Protein AF-A0A923C0T4-F1 (afdb_monomer)

Foldseek 3Di:
DCPVVVVVCCVVVVVVVVVVVVVVVPPPDPPDQDPVNVVVVLVCCCVPPCVQCNNVSNWDPPQVDADPVRHGGGHD

Nearest PDB structures (foldseek):
  4y9a-assembly2_C  TM=5.043E-01  e=7.381E+00  Streptomyces coelicolor A3(2)

pLDDT: mean 84.02, std 13.84, range [57.53, 98.06]

Structure (mmCIF, N/CA/C/O backbone):
data_AF-A0A923C0T4-F1
#
_entry.id   AF-A0A923C0T4-F1
#
loop_
_atom_site.group_PDB
_atom_site.id
_atom_site.type_symbol
_atom_site.label_atom_id
_atom_site.label_alt_id
_atom_site.label_comp_id
_atom_site.label_asym_id
_atom_site.label_entity_id
_atom_site.label_seq_id
_atom_site.pdbx_PDB_ins_code
_atom_site.Cartn_x
_atom_site.Cartn_y
_atom_site.Cartn_z
_atom_site.occupancy
_atom_site.B_iso_or_equiv
_atom_site.auth_seq_id
_atom_site.auth_comp_id
_atom_site.auth_asym_id
_atom_site.auth_atom_id
_atom_site.pdbx_PDB_model_num
ATOM 1 N N . MET A 1 1 ? 54.516 5.478 19.629 1.00 57.94 1 MET A N 1
ATOM 2 C CA . MET A 1 1 ? 54.166 6.259 18.425 1.00 57.94 1 MET A CA 1
ATOM 3 C C . MET A 1 1 ? 53.188 5.536 17.477 1.00 57.94 1 MET A C 1
ATOM 5 O O . MET A 1 1 ? 53.079 5.941 16.336 1.00 57.94 1 MET A O 1
ATOM 9 N N . ASN A 1 2 ? 52.416 4.526 17.931 1.00 57.53 2 ASN A N 1
ATOM 10 C CA . ASN A 1 2 ? 51.532 3.739 17.038 1.00 57.53 2 ASN A CA 1
ATOM 11 C C . ASN A 1 2 ? 50.034 3.821 17.388 1.00 57.53 2 ASN A C 1
ATOM 13 O O . ASN A 1 2 ? 49.194 3.490 16.562 1.00 57.53 2 ASN A O 1
ATOM 17 N N . ARG A 1 3 ? 49.665 4.294 18.588 1.00 62.81 3 ARG A N 1
ATOM 18 C CA . ARG A 1 3 ? 48.254 4.354 19.027 1.00 62.81 3 ARG A CA 1
ATOM 19 C C . ARG A 1 3 ? 47.465 5.470 18.330 1.00 62.81 3 ARG A C 1
ATOM 21 O O . ARG A 1 3 ? 46.292 5.287 18.034 1.00 62.81 3 ARG A O 1
ATOM 28 N N . ALA A 1 4 ? 48.127 6.586 18.014 1.00 59.09 4 ALA A N 1
ATOM 29 C CA . ALA A 1 4 ? 47.518 7.708 17.296 1.00 59.09 4 ALA A CA 1
ATOM 30 C C . ALA A 1 4 ? 47.225 7.378 15.818 1.00 59.09 4 ALA A C 1
ATOM 32 O O . ALA A 1 4 ? 46.191 7.776 15.293 1.00 59.09 4 ALA A O 1
ATOM 33 N N . ILE A 1 5 ? 48.087 6.587 15.169 1.00 60.50 5 ILE A N 1
ATOM 34 C CA . ILE A 1 5 ? 47.929 6.184 13.760 1.00 60.50 5 ILE A CA 1
ATOM 35 C C . ILE A 1 5 ? 46.805 5.141 13.609 1.00 60.50 5 ILE A C 1
ATOM 37 O O . ILE A 1 5 ? 45.997 5.217 12.683 1.00 60.50 5 ILE A O 1
ATOM 41 N N . ILE A 1 6 ? 46.691 4.208 14.561 1.00 58.72 6 ILE A N 1
ATOM 42 C CA . ILE A 1 6 ? 45.597 3.221 14.600 1.00 58.72 6 ILE A CA 1
ATOM 43 C C . ILE A 1 6 ? 44.243 3.911 14.859 1.00 58.72 6 ILE A C 1
ATOM 45 O O . ILE A 1 6 ? 43.253 3.591 14.208 1.00 58.72 6 ILE A O 1
ATOM 49 N N . GLY A 1 7 ? 44.198 4.914 15.744 1.00 58.34 7 GLY A N 1
ATOM 50 C CA . GLY A 1 7 ? 42.979 5.699 15.984 1.00 58.34 7 GLY A CA 1
ATOM 51 C C . GLY A 1 7 ? 42.526 6.510 14.763 1.00 58.34 7 GLY A C 1
ATOM 52 O O . GLY A 1 7 ? 41.339 6.536 14.444 1.00 58.34 7 GLY A O 1
ATOM 53 N N . ALA A 1 8 ? 43.467 7.121 14.036 1.00 60.94 8 ALA A N 1
ATOM 54 C CA . ALA A 1 8 ? 43.165 7.916 12.845 1.00 60.94 8 ALA A CA 1
ATOM 55 C C . ALA A 1 8 ? 42.651 7.065 11.665 1.00 60.94 8 ALA A C 1
ATOM 57 O O . ALA A 1 8 ? 41.748 7.484 10.943 1.00 60.94 8 ALA A O 1
ATOM 58 N N . THR A 1 9 ? 43.173 5.848 11.489 1.00 61.66 9 THR A N 1
ATOM 59 C CA . THR A 1 9 ? 42.742 4.929 10.417 1.00 61.66 9 THR A CA 1
ATOM 60 C C . THR A 1 9 ? 41.355 4.331 10.668 1.00 61.66 9 THR A C 1
ATOM 62 O O . THR A 1 9 ? 40.574 4.209 9.725 1.00 61.66 9 THR A O 1
ATOM 65 N N . MET A 1 10 ? 40.994 4.041 11.924 1.00 66.62 10 MET A N 1
ATOM 66 C CA . MET A 1 10 ? 39.641 3.585 12.283 1.00 66.62 10 MET A CA 1
ATOM 67 C C . MET A 1 10 ? 38.569 4.663 12.063 1.00 66.62 10 MET A C 1
ATOM 69 O O . MET A 1 10 ? 37.479 4.348 11.593 1.00 66.62 10 MET A O 1
ATOM 73 N N . LEU A 1 11 ? 38.875 5.935 12.342 1.00 64.94 11 LEU A N 1
ATOM 74 C CA . LEU A 1 11 ? 37.945 7.051 12.115 1.00 64.94 11 LEU A CA 1
ATOM 75 C C . LEU A 1 11 ? 37.702 7.312 10.619 1.00 64.94 11 LEU A C 1
ATOM 77 O O . LEU A 1 11 ? 36.557 7.483 10.194 1.00 64.94 11 LEU A O 1
ATOM 81 N N . LEU A 1 12 ? 38.763 7.292 9.808 1.00 65.12 12 LEU A N 1
ATOM 82 C CA . LEU A 1 12 ? 38.663 7.491 8.358 1.00 65.12 12 LEU A CA 1
ATOM 83 C C . LEU A 1 12 ? 37.993 6.296 7.662 1.00 65.12 12 LEU A C 1
ATOM 85 O O . LEU A 1 12 ? 37.110 6.487 6.826 1.00 65.12 12 LEU A O 1
ATOM 89 N N . GLY A 1 13 ? 38.340 5.066 8.055 1.00 69.06 13 GLY A N 1
ATOM 90 C CA . GLY A 1 13 ? 37.703 3.848 7.548 1.00 69.06 13 GLY A CA 1
ATOM 91 C C . GLY A 1 13 ? 36.227 3.743 7.942 1.00 69.06 13 GLY A C 1
ATOM 92 O O . GLY A 1 13 ? 35.387 3.449 7.095 1.00 69.06 13 GLY A O 1
ATOM 93 N N . GLY A 1 14 ? 35.887 4.059 9.196 1.00 72.88 14 GLY A N 1
ATOM 94 C CA . GLY A 1 14 ? 34.503 4.077 9.678 1.00 72.88 14 GLY A CA 1
ATOM 95 C C . GLY A 1 14 ? 33.629 5.093 8.940 1.00 72.88 14 GLY A C 1
ATOM 96 O O . GLY A 1 14 ? 32.499 4.777 8.579 1.00 72.88 14 GLY A O 1
ATOM 97 N N . SER A 1 15 ? 34.171 6.276 8.637 1.00 73.75 15 SER A N 1
ATOM 98 C CA . SER A 1 15 ? 33.464 7.321 7.881 1.00 73.75 15 SER A CA 1
ATOM 99 C C . SER A 1 15 ? 33.226 6.922 6.420 1.00 73.75 15 SER A C 1
ATOM 101 O O . SER A 1 15 ? 32.142 7.155 5.890 1.00 73.75 15 SER A O 1
ATOM 103 N N . ALA A 1 16 ? 34.197 6.266 5.776 1.00 81.06 16 ALA A N 1
ATOM 104 C CA . ALA A 1 16 ? 34.046 5.756 4.413 1.00 81.06 16 ALA A CA 1
ATOM 105 C C . ALA A 1 16 ? 33.009 4.622 4.330 1.00 81.06 16 ALA A C 1
ATOM 107 O O . ALA A 1 16 ? 32.177 4.611 3.424 1.00 81.06 16 ALA A O 1
ATOM 108 N N . VAL A 1 17 ? 33.013 3.699 5.298 1.00 83.25 17 VAL A N 1
ATOM 109 C CA . VAL A 1 17 ? 32.009 2.628 5.394 1.00 83.25 17 VAL A CA 1
ATOM 110 C C . VAL A 1 17 ? 30.625 3.215 5.661 1.00 83.25 17 VAL A C 1
ATOM 112 O O . VAL A 1 17 ? 29.675 2.858 4.972 1.00 83.25 17 VAL A O 1
ATOM 115 N N . ALA A 1 18 ? 30.501 4.158 6.597 1.00 83.81 18 ALA A N 1
ATOM 116 C CA . ALA A 1 18 ? 29.238 4.835 6.871 1.00 83.81 18 ALA A CA 1
ATOM 117 C C . ALA A 1 18 ? 28.715 5.591 5.640 1.00 83.81 18 ALA A C 1
ATOM 119 O O . ALA A 1 18 ? 27.544 5.450 5.300 1.00 83.81 18 ALA A O 1
ATOM 120 N N . GLY A 1 19 ? 29.577 6.322 4.929 1.00 84.00 19 GLY A N 1
ATOM 121 C CA . GLY A 1 19 ? 29.222 7.007 3.685 1.00 84.00 19 GLY A CA 1
ATOM 122 C C . GLY A 1 19 ? 28.769 6.043 2.584 1.00 84.00 19 GLY A C 1
ATOM 123 O O . GLY A 1 19 ? 27.754 6.281 1.934 1.00 84.00 19 GLY A O 1
ATOM 124 N N . LEU A 1 20 ? 29.461 4.912 2.415 1.00 83.19 20 LEU A N 1
ATOM 125 C CA . LEU A 1 20 ? 29.079 3.879 1.450 1.00 83.19 20 LEU A CA 1
ATOM 126 C C . LEU A 1 20 ? 27.733 3.231 1.801 1.00 83.19 20 LEU A C 1
ATOM 128 O O . LEU A 1 20 ? 26.914 2.996 0.912 1.00 83.19 20 LEU A O 1
ATOM 132 N N . LEU A 1 21 ? 27.494 2.959 3.086 1.00 84.94 21 LEU A N 1
ATOM 133 C CA . LEU A 1 21 ? 26.218 2.435 3.564 1.00 84.94 21 LEU A CA 1
ATOM 134 C C . LEU A 1 21 ? 25.091 3.445 3.317 1.00 84.94 21 LEU A C 1
ATOM 136 O O . LEU A 1 21 ? 24.066 3.063 2.763 1.00 84.94 21 LEU A O 1
ATOM 140 N N . TRP A 1 22 ? 25.301 4.729 3.621 1.00 80.19 22 TRP A N 1
ATOM 141 C CA . TRP A 1 22 ? 24.343 5.807 3.343 1.00 80.19 22 TRP A CA 1
ATOM 142 C C . TRP A 1 22 ? 23.950 5.882 1.863 1.00 80.19 22 TRP A C 1
ATOM 144 O O . TRP A 1 22 ? 22.763 5.872 1.551 1.00 80.19 22 TRP A O 1
ATOM 154 N N . VAL A 1 23 ? 24.923 5.858 0.946 1.00 78.88 23 VAL A N 1
ATOM 155 C CA . VAL A 1 23 ? 24.662 5.854 -0.508 1.00 78.88 23 VAL A CA 1
ATOM 156 C C . VAL A 1 23 ? 23.885 4.610 -0.951 1.00 78.88 23 VAL A C 1
ATOM 158 O O . VAL A 1 23 ? 23.133 4.660 -1.921 1.00 78.88 23 VAL A O 1
ATOM 161 N N . ARG A 1 24 ? 24.041 3.477 -0.257 1.00 77.88 24 ARG A N 1
ATOM 162 C CA . ARG A 1 24 ? 23.273 2.254 -0.535 1.00 77.88 24 ARG A CA 1
ATOM 163 C C . ARG A 1 24 ? 21.852 2.289 0.012 1.00 77.88 24 ARG A C 1
ATOM 165 O O . ARG A 1 24 ? 20.980 1.679 -0.600 1.00 77.88 24 ARG A O 1
ATOM 172 N N . PHE A 1 25 ? 21.615 3.003 1.107 1.00 74.62 25 PHE A N 1
ATOM 173 C CA . PHE A 1 25 ? 20.275 3.211 1.654 1.00 74.62 25 PHE A CA 1
ATOM 174 C C . PHE A 1 25 ? 19.478 4.261 0.877 1.00 74.62 25 PHE A C 1
ATOM 176 O O . PHE A 1 25 ? 18.274 4.092 0.716 1.00 74.62 25 PHE A O 1
ATOM 183 N N . ASP A 1 26 ? 20.137 5.283 0.329 1.00 67.56 26 ASP 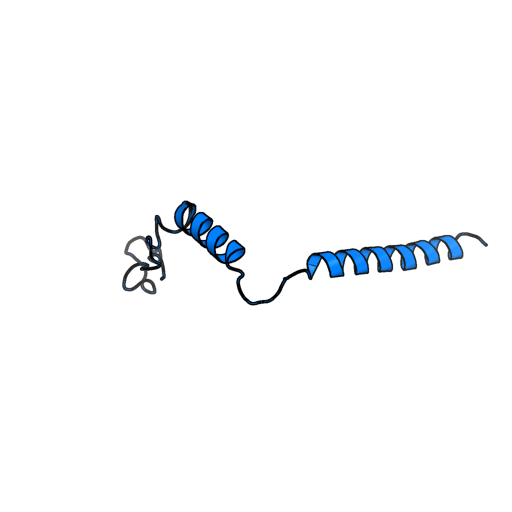A N 1
ATOM 184 C CA . ASP A 1 26 ? 19.484 6.348 -0.446 1.00 67.56 26 ASP A CA 1
ATOM 185 C C . ASP A 1 26 ? 19.171 5.957 -1.906 1.00 67.56 26 ASP A C 1
ATOM 187 O O . ASP A 1 26 ? 18.834 6.788 -2.742 1.00 67.56 26 ASP A O 1
ATOM 191 N N . GLN A 1 27 ? 19.221 4.665 -2.249 1.00 65.56 27 GLN A N 1
ATOM 192 C CA . GLN A 1 27 ? 18.840 4.166 -3.580 1.00 65.56 27 GLN A CA 1
ATOM 193 C C . GLN A 1 27 ? 17.320 4.111 -3.786 1.00 65.56 27 GLN A C 1
ATOM 195 O O . GLN A 1 27 ? 16.795 3.203 -4.438 1.00 65.56 27 GLN A O 1
ATOM 200 N N . SER A 1 28 ? 16.607 5.105 -3.265 1.00 66.31 28 SER A N 1
ATOM 201 C CA . SER A 1 28 ? 15.255 5.431 -3.693 1.00 66.31 28 SER A CA 1
ATOM 202 C C . SER A 1 28 ? 15.356 5.809 -5.173 1.00 66.31 28 SER A C 1
ATOM 204 O O . SER A 1 28 ? 15.678 6.942 -5.514 1.00 66.31 28 SER A O 1
ATOM 206 N N . GLY A 1 29 ? 15.198 4.831 -6.073 1.00 62.66 29 GLY A N 1
ATOM 207 C CA . GLY A 1 29 ? 15.205 5.073 -7.519 1.00 62.66 29 GLY A CA 1
ATOM 208 C C . GLY A 1 29 ? 14.173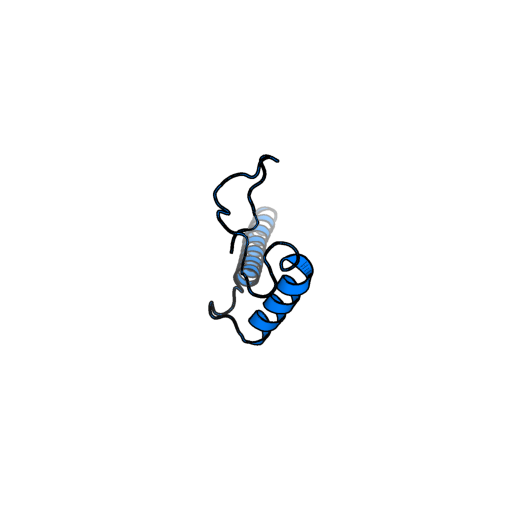 6.140 -7.918 1.00 62.66 29 GLY A C 1
ATOM 209 O O . GLY A 1 29 ? 13.393 6.567 -7.066 1.00 62.66 29 GLY A O 1
ATOM 210 N N . PRO A 1 30 ? 14.124 6.556 -9.199 1.00 65.88 30 PRO A N 1
ATOM 211 C CA . PRO A 1 30 ? 13.253 7.637 -9.654 1.00 65.88 30 PRO A CA 1
ATOM 212 C C . PRO A 1 30 ? 11.854 7.540 -9.036 1.00 65.88 30 PRO A C 1
ATOM 214 O O . PRO A 1 30 ? 11.262 6.454 -8.9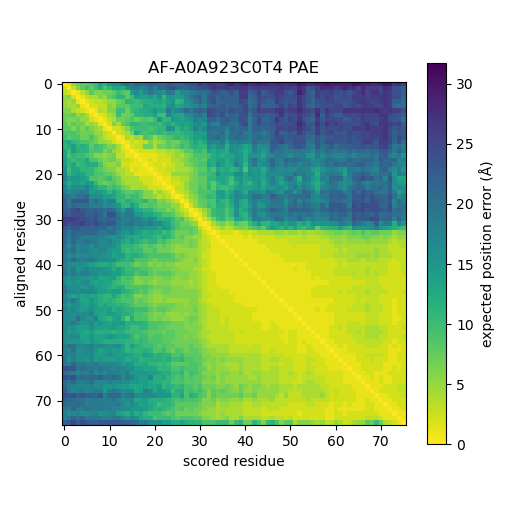59 1.00 65.88 30 PRO A O 1
ATOM 217 N N . THR A 1 31 ? 11.379 8.688 -8.551 1.00 66.50 31 THR A N 1
ATOM 218 C CA . THR A 1 31 ? 10.120 8.861 -7.812 1.00 66.50 31 THR A CA 1
ATOM 219 C C . THR A 1 31 ? 8.892 8.495 -8.644 1.00 66.50 31 THR A C 1
ATOM 221 O O . THR A 1 31 ? 7.808 8.311 -8.096 1.00 66.50 31 THR A O 1
ATOM 224 N N . GLU A 1 32 ? 9.063 8.314 -9.953 1.00 71.81 32 GLU A N 1
ATOM 225 C CA . GLU A 1 32 ? 8.058 7.721 -10.820 1.00 71.81 32 GLU A CA 1
ATOM 226 C C . GLU A 1 32 ? 8.009 6.202 -10.646 1.00 71.81 32 GLU A C 1
ATOM 228 O O . GLU A 1 32 ? 9.016 5.487 -10.695 1.00 71.81 32 GLU A O 1
ATOM 233 N N . ALA A 1 33 ? 6.807 5.681 -10.420 1.00 80.38 33 ALA A N 1
ATOM 234 C CA . ALA A 1 33 ? 6.601 4.250 -10.309 1.00 80.38 33 ALA A CA 1
ATOM 235 C C . ALA A 1 33 ? 6.809 3.588 -11.680 1.00 80.38 33 ALA A C 1
ATOM 237 O O . ALA A 1 33 ? 5.999 3.754 -12.589 1.00 80.38 33 ALA A O 1
ATOM 238 N N . SER A 1 34 ? 7.886 2.810 -11.820 1.00 88.06 34 SER A N 1
ATOM 239 C CA . SER A 1 34 ? 8.078 1.956 -12.995 1.00 88.06 34 SER A CA 1
ATOM 240 C C . SER A 1 34 ? 6.931 0.946 -13.125 1.00 88.06 34 SER A C 1
ATOM 242 O O . SER A 1 34 ? 6.325 0.555 -12.124 1.00 88.06 34 SER A O 1
ATOM 244 N N . ALA A 1 35 ? 6.658 0.474 -14.346 1.00 90.81 35 ALA A N 1
ATOM 245 C CA . ALA A 1 35 ? 5.619 -0.531 -14.593 1.00 90.81 35 ALA A CA 1
ATOM 246 C C . ALA A 1 35 ? 5.805 -1.786 -13.717 1.00 90.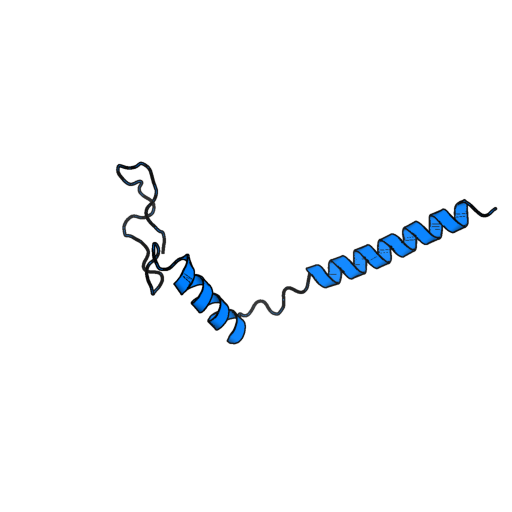81 35 ALA A C 1
ATOM 248 O O . ALA A 1 35 ? 4.862 -2.234 -13.074 1.00 90.81 35 ALA A O 1
ATOM 249 N N . GLU A 1 36 ? 7.044 -2.271 -13.586 1.00 91.38 36 GLU A N 1
ATOM 250 C CA . GLU A 1 36 ? 7.379 -3.394 -12.701 1.00 91.38 36 GLU A CA 1
ATOM 251 C C . GLU A 1 36 ? 7.015 -3.111 -11.234 1.00 91.38 36 GLU A C 1
ATOM 253 O O . GLU A 1 36 ? 6.459 -3.966 -10.541 1.00 91.38 36 GLU A O 1
ATOM 258 N N . ARG A 1 37 ? 7.306 -1.898 -10.743 1.00 89.88 37 ARG A N 1
ATOM 259 C CA . ARG A 1 37 ? 6.982 -1.497 -9.369 1.00 89.88 37 ARG A CA 1
ATOM 260 C C . ARG A 1 37 ? 5.469 -1.431 -9.162 1.00 89.88 37 ARG A C 1
ATOM 262 O O . ARG A 1 37 ? 4.989 -1.863 -8.115 1.00 89.88 37 ARG A O 1
ATOM 269 N N . LEU A 1 38 ? 4.726 -0.935 -10.153 1.00 91.94 38 LEU A N 1
ATOM 270 C CA . LEU A 1 38 ? 3.263 -0.894 -10.125 1.00 91.94 38 LEU A CA 1
ATOM 271 C C . LEU A 1 38 ? 2.656 -2.298 -10.117 1.00 91.94 38 LEU A C 1
ATOM 273 O O . LEU A 1 38 ? 1.783 -2.567 -9.296 1.00 91.94 38 LEU A O 1
ATOM 277 N N . ASP A 1 39 ? 3.132 -3.206 -10.965 1.00 95.44 39 ASP A N 1
ATOM 278 C CA . ASP A 1 39 ? 2.624 -4.581 -11.022 1.00 95.44 39 ASP A CA 1
ATOM 279 C C . ASP A 1 39 ? 2.905 -5.346 -9.730 1.00 95.44 39 ASP A C 1
ATOM 281 O O . ASP A 1 39 ? 2.015 -6.002 -9.182 1.00 95.44 39 ASP A O 1
ATOM 285 N N . ARG A 1 40 ? 4.107 -5.179 -9.168 1.00 95.38 40 ARG A N 1
ATOM 286 C CA . ARG A 1 40 ? 4.431 -5.717 -7.845 1.00 95.38 40 ARG A CA 1
ATOM 287 C C . ARG A 1 40 ? 3.503 -5.152 -6.769 1.00 95.38 40 ARG A C 1
ATOM 289 O O . ARG A 1 40 ? 2.988 -5.909 -5.949 1.00 95.38 40 ARG A O 1
ATOM 296 N N . GLY A 1 41 ? 3.264 -3.840 -6.784 1.00 94.94 41 GLY A N 1
ATOM 297 C CA . GLY A 1 41 ? 2.346 -3.177 -5.858 1.00 94.94 41 GLY A CA 1
ATOM 298 C C . GLY A 1 41 ? 0.916 -3.712 -5.964 1.00 94.94 41 GLY A C 1
ATOM 299 O O . GLY A 1 41 ? 0.306 -4.021 -4.943 1.00 94.94 41 GLY A O 1
ATOM 300 N N . ARG A 1 42 ? 0.407 -3.908 -7.187 1.00 96.25 42 ARG A N 1
ATOM 301 C CA . ARG A 1 42 ? -0.920 -4.495 -7.441 1.00 96.25 42 ARG A CA 1
ATOM 302 C C . ARG A 1 42 ? -1.043 -5.902 -6.867 1.00 96.25 42 ARG A C 1
ATOM 304 O O . ARG A 1 42 ? -2.043 -6.197 -6.219 1.00 96.25 42 ARG A O 1
ATOM 311 N N . ALA A 1 43 ? -0.032 -6.750 -7.058 1.00 97.81 43 ALA A N 1
ATOM 312 C CA . ALA A 1 43 ? -0.037 -8.108 -6.517 1.00 97.81 43 ALA A CA 1
ATOM 313 C C . ALA A 1 43 ? -0.077 -8.111 -4.978 1.00 97.81 43 ALA A C 1
ATOM 315 O O . ALA A 1 43 ? -0.868 -8.838 -4.377 1.00 97.81 43 ALA A O 1
ATOM 316 N N . ILE A 1 44 ? 0.727 -7.255 -4.338 1.00 97.75 44 ILE A N 1
ATOM 317 C CA . ILE A 1 44 ? 0.731 -7.101 -2.877 1.00 97.75 44 ILE A CA 1
ATOM 318 C C . ILE A 1 44 ? -0.630 -6.599 -2.382 1.00 97.75 44 ILE A C 1
ATOM 320 O O . ILE A 1 44 ? -1.168 -7.156 -1.424 1.00 97.75 44 ILE A O 1
ATOM 324 N N . TYR A 1 45 ? -1.201 -5.588 -3.040 1.00 97.19 45 TYR A N 1
ATOM 325 C CA .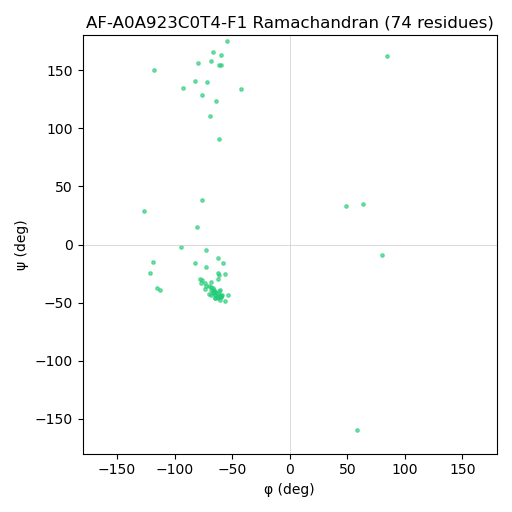 TYR A 1 45 ? -2.503 -5.030 -2.680 1.00 97.19 45 TYR A CA 1
ATOM 326 C C . TYR A 1 45 ? -3.617 -6.081 -2.775 1.00 97.19 45 TYR A C 1
ATOM 328 O O . TYR A 1 45 ? -4.386 -6.257 -1.829 1.00 97.19 45 TYR A O 1
ATOM 336 N N . ALA A 1 46 ? -3.666 -6.830 -3.880 1.00 97.56 46 ALA A N 1
ATOM 337 C CA . ALA A 1 46 ? -4.655 -7.885 -4.083 1.00 97.56 46 ALA A CA 1
ATOM 338 C C . ALA A 1 46 ? -4.561 -8.983 -3.012 1.00 97.56 46 ALA A C 1
ATOM 340 O O . ALA A 1 46 ? -5.586 -9.460 -2.532 1.00 97.56 46 ALA A O 1
ATOM 341 N N . ALA A 1 47 ? -3.344 -9.356 -2.605 1.00 98.06 47 ALA A N 1
ATOM 342 C CA . ALA A 1 47 ? -3.129 -10.413 -1.623 1.00 98.06 47 ALA A CA 1
ATOM 343 C C . ALA A 1 47 ? -3.412 -9.988 -0.170 1.00 98.06 47 ALA A C 1
ATOM 345 O O . ALA A 1 47 ? -3.802 -10.830 0.635 1.00 98.06 47 ALA A O 1
ATOM 346 N N . ASN A 1 48 ? -3.203 -8.713 0.183 1.00 97.88 48 ASN A N 1
ATOM 347 C CA . ASN A 1 48 ? -3.167 -8.289 1.592 1.00 97.88 48 ASN A CA 1
ATOM 348 C C . ASN A 1 48 ? -4.193 -7.213 1.967 1.00 97.88 48 ASN A C 1
ATOM 350 O O . ASN A 1 48 ? -4.538 -7.085 3.138 1.00 97.88 48 ASN A O 1
ATOM 354 N N . CYS A 1 49 ? -4.656 -6.413 1.008 1.00 96.94 49 CYS A N 1
ATOM 355 C CA . CYS A 1 49 ? -5.425 -5.195 1.282 1.00 96.94 49 CYS A CA 1
ATOM 356 C C . CYS A 1 49 ? -6.860 -5.290 0.753 1.00 96.94 49 CYS A C 1
ATOM 358 O O . CYS A 1 49 ? -7.796 -4.821 1.405 1.00 96.94 49 CYS A O 1
ATOM 360 N N . ALA A 1 50 ? -7.036 -5.924 -0.410 1.00 97.50 50 ALA A N 1
ATOM 361 C CA . ALA A 1 50 ? -8.301 -5.945 -1.139 1.00 97.50 50 ALA A CA 1
ATOM 362 C C . ALA A 1 50 ? -9.454 -6.623 -0.380 1.00 97.50 50 ALA A C 1
ATOM 364 O O . ALA A 1 50 ? -10.615 -6.287 -0.602 1.00 97.50 50 ALA A O 1
ATOM 365 N N . SER A 1 51 ? -9.155 -7.531 0.553 1.00 95.75 51 SER A N 1
ATOM 366 C CA . SER A 1 51 ? -10.164 -8.181 1.401 1.00 95.75 51 SER A CA 1
ATOM 367 C C . SER A 1 51 ? -10.942 -7.196 2.281 1.00 95.75 51 SER A C 1
ATOM 369 O O . SER A 1 51 ? -12.086 -7.474 2.634 1.00 95.75 51 SER A O 1
ATOM 371 N N . CYS A 1 52 ? -10.341 -6.049 2.612 1.00 94.50 52 CYS A N 1
ATOM 372 C CA . CYS A 1 52 ? -10.958 -5.011 3.436 1.00 94.50 52 CYS A CA 1
ATOM 373 C C . CYS A 1 52 ? -11.234 -3.723 2.651 1.00 94.50 52 CYS A C 1
ATOM 375 O O . CYS A 1 52 ? -12.272 -3.101 2.866 1.00 94.50 52 CYS A O 1
ATOM 377 N N . HIS A 1 53 ? -10.314 -3.325 1.766 1.00 96.56 53 HIS A N 1
ATOM 378 C CA . HIS A 1 53 ? -10.367 -2.060 1.020 1.00 96.56 53 HIS A CA 1
ATOM 379 C C . HIS A 1 53 ? -11.004 -2.185 -0.374 1.00 96.56 53 HIS A C 1
ATOM 381 O O . HIS A 1 53 ? -11.146 -1.180 -1.066 1.00 96.56 53 HIS A O 1
ATOM 387 N N . GLY A 1 54 ? -11.402 -3.397 -0.775 1.00 95.88 54 GLY A N 1
ATOM 388 C CA . GLY A 1 54 ? -11.993 -3.679 -2.080 1.00 95.88 54 GLY A CA 1
ATOM 389 C C . GLY A 1 54 ? -10.952 -3.911 -3.182 1.00 95.88 54 GLY A C 1
ATOM 390 O O . GLY A 1 54 ? -9.768 -3.614 -3.035 1.00 95.88 54 GLY A O 1
ATOM 391 N N . ALA A 1 55 ? -11.369 -4.519 -4.293 1.00 95.12 55 ALA A N 1
ATOM 392 C CA . ALA A 1 55 ? -10.457 -4.914 -5.369 1.00 95.12 55 ALA A CA 1
ATOM 393 C C . ALA A 1 55 ? -9.928 -3.723 -6.189 1.00 95.12 55 ALA A C 1
ATOM 395 O O . ALA A 1 55 ? -8.913 -3.854 -6.876 1.00 95.12 55 ALA A O 1
ATOM 396 N N . LYS A 1 56 ? -10.612 -2.578 -6.135 1.00 94.12 56 LYS A N 1
ATOM 397 C CA . LYS A 1 56 ? -10.317 -1.359 -6.895 1.00 94.12 56 LYS A CA 1
ATOM 398 C C . LYS A 1 56 ? -10.194 -0.124 -5.997 1.00 94.12 56 LYS A C 1
ATOM 400 O O . LYS A 1 56 ?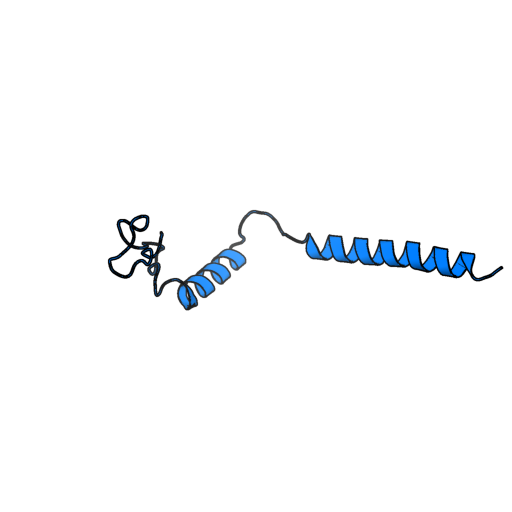 -10.451 0.974 -6.483 1.00 94.12 56 LYS A O 1
ATOM 405 N N . LEU A 1 57 ? -9.770 -0.287 -4.739 1.00 94.56 57 LEU A N 1
ATOM 406 C CA . LEU A 1 57 ? -9.609 0.821 -3.781 1.00 94.56 57 LEU A CA 1
ATOM 407 C C . LEU A 1 57 ? -10.941 1.518 -3.456 1.00 94.56 57 LEU A C 1
ATOM 409 O O . LEU A 1 57 ? -11.009 2.733 -3.304 1.00 94.56 57 LEU A O 1
ATOM 413 N N . GLU A 1 58 ? -12.034 0.762 -3.404 1.00 95.38 58 GLU A N 1
ATOM 414 C CA . GLU A 1 58 ? -13.362 1.314 -3.139 1.00 95.38 58 GLU A CA 1
ATOM 415 C C . GLU A 1 58 ? -13.495 1.823 -1.697 1.00 95.38 58 GLU A C 1
ATOM 417 O O . GLU A 1 58 ? -14.226 2.781 -1.435 1.00 95.38 58 GLU A O 1
ATOM 422 N N . GLY A 1 59 ? -12.799 1.170 -0.762 1.00 95.19 59 GLY A N 1
ATOM 423 C CA . GLY A 1 59 ? -12.996 1.378 0.663 1.00 95.19 59 GLY A CA 1
ATOM 424 C C . GLY A 1 59 ? -14.437 1.085 1.087 1.00 95.19 59 GLY A C 1
ATOM 425 O O . GLY A 1 59 ? -15.196 0.372 0.428 1.00 95.19 59 GLY A O 1
ATOM 426 N N . GLN A 1 60 ? -14.820 1.635 2.230 1.00 95.31 60 GLN A N 1
ATOM 427 C CA . GLN A 1 60 ? -16.176 1.594 2.760 1.00 95.31 60 GLN A CA 1
ATOM 428 C C . GLN A 1 60 ? -16.735 3.021 2.873 1.00 95.31 60 GLN A C 1
ATOM 430 O O . GLN A 1 60 ? -15.976 3.976 3.081 1.00 95.31 60 GLN A O 1
ATOM 435 N N . PRO A 1 61 ? -18.062 3.198 2.742 1.00 92.94 61 PRO A N 1
ATOM 436 C CA . PRO A 1 61 ? -18.696 4.497 2.933 1.00 92.94 61 PRO A CA 1
ATOM 437 C C . PRO A 1 61 ? -18.477 5.007 4.358 1.00 92.94 61 PRO A C 1
ATOM 439 O O . PRO A 1 61 ? -18.263 4.226 5.287 1.00 92.94 61 PRO A O 1
ATOM 442 N N . ASP A 1 62 ? -18.522 6.331 4.519 1.00 94.81 62 ASP A N 1
ATOM 443 C CA . ASP A 1 62 ? -18.383 7.005 5.813 1.00 94.81 62 ASP A CA 1
ATOM 444 C C . ASP A 1 62 ? -17.174 6.529 6.637 1.00 94.81 62 ASP A C 1
ATOM 446 O O . ASP A 1 62 ? -17.216 6.528 7.862 1.00 94.81 62 ASP A O 1
ATOM 450 N N . TRP A 1 63 ? -16.064 6.151 5.987 1.00 95.38 63 TRP A N 1
ATOM 451 C CA . TRP A 1 63 ? -14.894 5.532 6.635 1.00 95.38 63 TRP A CA 1
ATOM 452 C C . TRP A 1 63 ? -14.243 6.360 7.750 1.00 95.38 63 TRP A C 1
ATOM 454 O O . TRP A 1 63 ? -13.457 5.845 8.544 1.00 95.38 63 TRP A O 1
ATOM 464 N N . LYS A 1 64 ? -14.563 7.653 7.826 1.00 95.75 64 LYS A N 1
ATOM 465 C CA . LYS A 1 64 ? -14.115 8.550 8.899 1.00 95.75 64 LYS A CA 1
ATOM 466 C C . LYS A 1 64 ? -14.972 8.441 10.167 1.00 95.75 64 LYS A C 1
ATOM 468 O O . LYS A 1 64 ? -14.542 8.887 11.228 1.00 95.75 64 LYS A O 1
ATOM 473 N N . SER A 1 65 ? -16.157 7.847 10.071 1.00 96.88 65 SER A N 1
ATOM 474 C CA . SER A 1 65 ? -17.083 7.607 11.174 1.00 96.88 65 SER A CA 1
ATOM 475 C C . SER A 1 65 ? -16.846 6.221 11.762 1.00 96.88 65 SER A C 1
ATOM 477 O O . SER A 1 65 ? -16.694 5.236 11.043 1.00 96.88 65 SER A O 1
ATOM 479 N N . ARG A 1 66 ? -16.808 6.121 13.093 1.00 96.38 66 ARG A N 1
ATOM 480 C CA . ARG A 1 66 ? -16.615 4.828 13.761 1.00 96.38 66 ARG A CA 1
ATOM 481 C C . ARG A 1 66 ? -17.870 3.966 13.644 1.00 96.38 66 ARG A C 1
ATOM 483 O O . ARG A 1 66 ? -18.984 4.447 13.833 1.00 96.38 66 ARG A O 1
ATOM 490 N N . LEU A 1 67 ? -17.662 2.677 13.406 1.00 93.44 67 LEU A N 1
ATOM 491 C CA . LEU A 1 67 ? -18.696 1.648 13.484 1.00 93.44 67 LEU A CA 1
ATOM 492 C C . LEU A 1 67 ? -19.182 1.472 14.935 1.00 93.44 67 LEU A C 1
ATOM 494 O O . LEU A 1 67 ? -18.465 1.852 15.864 1.00 93.44 67 LEU A O 1
ATOM 498 N N . PRO A 1 68 ? -20.324 0.795 15.167 1.00 96.44 68 PRO A N 1
ATOM 499 C CA . PRO A 1 68 ? -20.770 0.429 16.518 1.00 96.44 68 PRO A CA 1
ATOM 500 C C . PRO A 1 68 ? -19.738 -0.390 17.310 1.00 96.44 68 PRO A C 1
ATOM 502 O O . PRO A 1 68 ? -19.699 -0.336 18.533 1.00 96.44 68 PRO A O 1
ATOM 505 N N . SER A 1 69 ? -18.856 -1.111 16.611 1.00 94.75 69 SER A N 1
ATOM 506 C CA . SER A 1 69 ? -17.714 -1.822 17.201 1.00 94.75 69 SER A CA 1
ATOM 507 C C . SER A 1 69 ? -16.569 -0.905 17.662 1.00 94.75 69 SER A C 1
ATOM 509 O O . SER A 1 69 ? -15.572 -1.388 18.193 1.00 94.75 69 SER A O 1
ATOM 511 N N . GLY A 1 70 ? -16.654 0.404 17.410 1.00 96.00 70 GLY A N 1
ATOM 512 C CA . GLY A 1 70 ? -15.627 1.407 17.700 1.00 96.00 70 GLY A CA 1
ATOM 513 C C . GLY A 1 70 ? -14.486 1.483 16.675 1.00 96.00 70 GLY A C 1
ATOM 514 O O . GLY A 1 70 ? -13.672 2.413 16.732 1.00 96.00 70 GLY A O 1
ATOM 515 N N . ARG A 1 71 ? -14.409 0.545 15.721 1.00 94.38 71 ARG A N 1
ATOM 516 C CA . ARG A 1 71 ? -13.398 0.541 14.648 1.00 94.38 71 ARG A CA 1
ATOM 517 C C . ARG A 1 71 ? -13.769 1.505 13.520 1.00 94.38 71 ARG A C 1
ATOM 519 O O . ARG A 1 71 ? -14.942 1.813 13.330 1.00 94.38 71 ARG A O 1
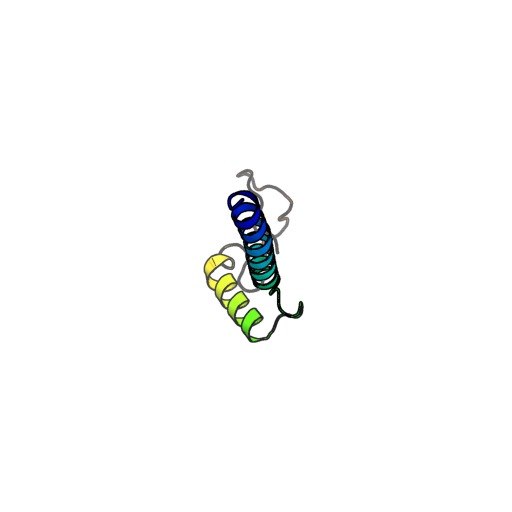ATOM 526 N N . LEU A 1 72 ? -12.765 1.963 12.774 1.00 96.06 72 LEU A N 1
ATOM 527 C CA . LEU A 1 72 ? -12.992 2.683 11.521 1.00 96.06 72 LEU A CA 1
ATOM 528 C C . LEU A 1 72 ? -13.225 1.675 10.383 1.00 96.06 72 LEU A C 1
ATOM 530 O O . LEU A 1 72 ? -12.552 0.637 10.364 1.00 96.06 72 LEU A O 1
ATOM 534 N N . PRO A 1 73 ? -14.159 1.953 9.460 1.00 96.62 73 PRO A N 1
ATOM 535 C CA . PRO A 1 73 ? -14.270 1.227 8.201 1.00 96.62 73 PRO A CA 1
ATOM 536 C C . PRO A 1 73 ? -12.983 1.340 7.373 1.00 96.62 73 PRO A C 1
ATOM 538 O O . PRO A 1 73 ? -12.147 2.215 7.613 1.00 96.62 73 PRO A O 1
ATOM 541 N N . ALA A 1 74 ? -12.821 0.462 6.384 1.00 95.50 74 ALA A N 1
ATOM 542 C CA . ALA A 1 74 ? -11.680 0.542 5.479 1.00 95.50 74 ALA A CA 1
ATOM 5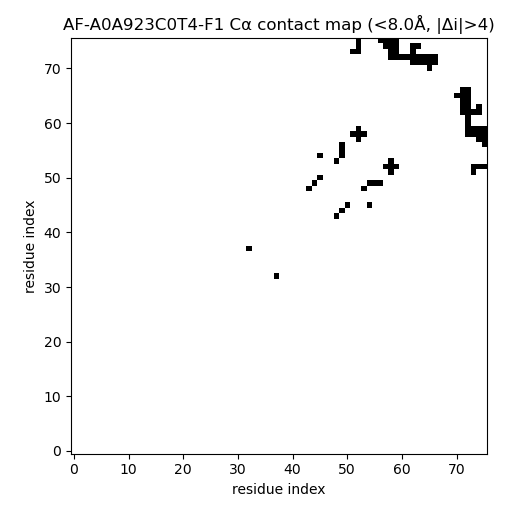43 C C . ALA A 1 74 ? -11.736 1.850 4.661 1.00 95.50 74 ALA A C 1
ATOM 545 O O . ALA A 1 74 ? -12.746 2.092 4.000 1.00 95.50 74 ALA A O 1
ATOM 546 N N . PRO A 1 75 ? -10.704 2.707 4.689 1.00 92.69 75 PRO A N 1
ATOM 547 C CA . PRO A 1 75 ? -10.647 3.879 3.820 1.00 92.69 75 PRO A CA 1
ATOM 548 C C . PRO A 1 75 ? -10.458 3.491 2.342 1.00 92.69 75 PRO A C 1
ATOM 550 O O . PRO A 1 75 ? -9.960 2.394 2.073 1.00 92.69 75 PRO A O 1
ATOM 553 N N . PRO A 1 76 ? -10.833 4.368 1.395 1.00 82.25 76 PRO A N 1
ATOM 554 C CA . PRO A 1 76 ? -10.386 4.270 0.008 1.00 82.25 76 PRO A CA 1
ATOM 555 C C . PRO A 1 76 ? -8.863 4.446 -0.100 1.00 82.25 76 PRO A C 1
ATOM 557 O O . PRO A 1 76 ? -8.290 5.195 0.730 1.00 82.25 76 PRO A O 1
#

Sequence (76 aa):
MNRAIIGATMLLGGSAVAGLLWVRFDQSGPTEASAERLDRGRAIYAANCASCHGAKLEGQPDWKSRLPSGRLPAPP

Solvent-accessible surface area (backbone atoms only — not comparable to full-atom values): 4529 Å² total; per-residue (Å²): 140,59,68,67,59,55,54,52,51,53,55,54,50,50,50,52,52,50,51,53,51,49,61,62,68,65,63,72,60,76,90,64,79,47,69,68,57,49,53,52,48,50,55,52,39,62,76,74,42,22,91,63,20,36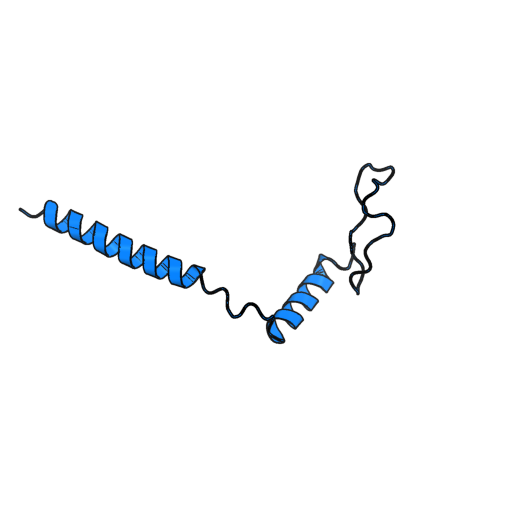,92,81,54,65,25,39,83,68,28,90,47,61,44,98,87,67,46,64,45,36,55,93

Secondary structure (DSSP, 8-state):
--HHHHHHHHHHHHHHHHHHHHHHHT----SS--HHHHHHHHHHHHHHTHHHH-TTS---TTTTSPPTTSPPPPP-

Radius of gyration: 24.35 Å; Cα contacts (8 Å, |Δi|>4): 45; chains: 1; bounding box: 75×19×34 Å

Mean predicted aligned error: 10.59 Å